Protein AF-A0A9P6YHD8-F1 (afdb_monomer_lite)

Structure (mmCIF, N/CA/C/O backbone):
data_AF-A0A9P6YHD8-F1
#
_entry.id   AF-A0A9P6YHD8-F1
#
loop_
_atom_site.group_PDB
_atom_site.id
_atom_site.type_symbol
_atom_site.label_atom_id
_atom_site.label_alt_id
_atom_site.label_comp_id
_atom_site.label_asym_id
_atom_site.label_entity_id
_atom_site.label_seq_id
_atom_site.pdbx_PDB_ins_code
_atom_site.Cartn_x
_atom_site.Cartn_y
_atom_site.Cartn_z
_atom_site.occupancy
_atom_site.B_iso_or_equiv
_atom_site.auth_seq_id
_atom_site.auth_comp_id
_atom_site.auth_asym_id
_atom_site.auth_atom_id
_atom_site.pdbx_PDB_model_num
ATOM 1 N N . MET A 1 1 ? 5.674 -2.404 -20.983 1.00 48.41 1 MET A N 1
ATOM 2 C CA . MET A 1 1 ? 5.981 -3.749 -20.441 1.00 48.41 1 MET A CA 1
ATOM 3 C C . MET A 1 1 ? 7.221 -3.586 -19.595 1.00 48.41 1 MET A C 1
ATOM 5 O O . MET A 1 1 ? 8.262 -3.262 -20.150 1.00 48.41 1 MET A O 1
ATOM 9 N N . ILE A 1 2 ? 7.084 -3.720 -18.281 1.00 58.09 2 ILE A N 1
ATOM 10 C CA . ILE A 1 2 ? 8.194 -3.594 -17.335 1.00 58.09 2 ILE A CA 1
ATOM 11 C C . ILE A 1 2 ? 8.678 -5.019 -17.054 1.00 58.09 2 ILE A C 1
ATOM 13 O O . ILE A 1 2 ? 7.881 -5.857 -16.638 1.00 58.09 2 ILE A O 1
ATOM 17 N N . LEU A 1 3 ? 9.941 -5.309 -17.369 1.00 69.00 3 LEU A N 1
ATOM 18 C CA . LEU A 1 3 ? 10.570 -6.614 -17.148 1.00 69.00 3 LEU A CA 1
ATOM 19 C C . LEU A 1 3 ? 11.547 -6.496 -15.978 1.00 69.00 3 LEU A C 1
ATOM 21 O O . LEU A 1 3 ? 12.410 -5.618 -15.997 1.00 69.00 3 LEU A O 1
ATOM 25 N N . ASP A 1 4 ? 11.444 -7.390 -14.996 1.00 74.50 4 ASP A N 1
ATOM 26 C CA . ASP A 1 4 ? 12.464 -7.516 -13.953 1.00 74.50 4 ASP A CA 1
ATOM 27 C C . ASP A 1 4 ? 13.643 -8.325 -14.501 1.00 74.50 4 ASP A C 1
ATOM 29 O O . ASP A 1 4 ? 13.661 -9.549 -14.439 1.00 74.50 4 ASP A O 1
ATOM 33 N N . LEU A 1 5 ? 14.641 -7.651 -15.073 1.00 79.31 5 LEU A N 1
ATOM 34 C CA . LEU A 1 5 ? 15.787 -8.317 -15.706 1.00 79.31 5 LEU A CA 1
ATOM 35 C C . LEU A 1 5 ? 16.646 -9.150 -14.726 1.00 79.31 5 LEU A C 1
ATOM 37 O O . LEU A 1 5 ? 17.580 -9.825 -15.170 1.00 79.31 5 LEU A O 1
ATOM 41 N N . GLU A 1 6 ? 16.368 -9.111 -13.419 1.00 80.81 6 GLU A N 1
ATOM 42 C CA . GLU A 1 6 ? 16.970 -9.992 -12.410 1.00 80.81 6 GLU A CA 1
ATOM 43 C C . GLU A 1 6 ? 16.123 -11.247 -12.106 1.00 80.81 6 GLU A C 1
ATOM 45 O O . GLU A 1 6 ? 16.612 -12.167 -11.437 1.00 80.81 6 GLU A O 1
ATOM 50 N N . ASP A 1 7 ? 14.889 -11.340 -12.617 1.00 82.50 7 ASP A N 1
ATOM 51 C CA . ASP A 1 7 ? 14.037 -12.519 -12.462 1.00 82.50 7 ASP A CA 1
ATOM 52 C C . ASP A 1 7 ? 14.613 -13.715 -13.237 1.00 82.50 7 ASP A C 1
ATOM 54 O O . ASP A 1 7 ? 14.624 -13.790 -14.470 1.00 82.50 7 ASP A O 1
ATOM 58 N N . LYS A 1 8 ? 15.072 -14.710 -12.478 1.00 85.56 8 LYS A N 1
ATOM 59 C CA . LYS A 1 8 ? 15.663 -15.942 -13.011 1.00 85.56 8 LYS A CA 1
ATOM 60 C C . LYS A 1 8 ? 14.644 -16.817 -13.735 1.00 85.56 8 LYS A C 1
ATOM 62 O O . LYS A 1 8 ? 15.052 -17.650 -14.548 1.00 85.56 8 LYS A O 1
ATOM 67 N N . ASN A 1 9 ? 13.349 -16.638 -13.473 1.00 85.94 9 ASN A N 1
ATOM 68 C CA . ASN A 1 9 ? 12.293 -17.417 -14.114 1.00 85.94 9 ASN A CA 1
ATOM 69 C C . ASN A 1 9 ? 12.266 -17.183 -15.626 1.00 85.94 9 ASN A C 1
ATOM 71 O O . ASN A 1 9 ? 11.972 -18.103 -16.379 1.00 85.94 9 ASN A O 1
ATOM 75 N N . TYR A 1 10 ? 12.660 -15.997 -16.098 1.00 85.44 10 TYR A N 1
ATOM 76 C CA . TYR A 1 10 ? 12.732 -15.702 -17.529 1.00 85.44 10 TYR A CA 1
ATOM 77 C C . TYR A 1 10 ? 13.680 -16.622 -18.302 1.00 85.44 10 TYR A C 1
ATOM 79 O O . TYR A 1 10 ? 13.393 -16.979 -19.446 1.00 85.44 10 TYR A O 1
ATOM 87 N N . LEU A 1 11 ? 14.787 -17.023 -17.673 1.00 85.56 11 LEU A N 1
ATOM 88 C CA . LEU A 1 11 ? 15.738 -17.975 -18.245 1.00 85.56 11 LEU A CA 1
ATOM 89 C C . LEU A 1 11 ? 15.273 -19.419 -18.038 1.00 85.56 11 LEU A C 1
ATOM 91 O O . LEU A 1 11 ? 15.390 -20.233 -18.950 1.00 85.56 11 LEU A O 1
ATOM 95 N N . GLN A 1 12 ? 14.728 -19.732 -16.858 1.00 88.75 12 GLN A N 1
ATOM 96 C CA . GLN A 1 12 ? 14.267 -21.085 -16.518 1.00 88.75 12 GLN A CA 1
ATOM 97 C C . GLN A 1 12 ? 13.094 -21.542 -17.393 1.00 88.75 12 GLN A C 1
ATOM 99 O O . GLN A 1 12 ? 13.075 -22.684 -17.843 1.00 88.75 12 GLN A O 1
ATOM 104 N N . GLU A 1 13 ? 12.163 -20.636 -17.681 1.00 89.06 13 GLU A N 1
ATOM 105 C CA . GLU A 1 13 ? 10.988 -20.881 -18.524 1.00 89.06 13 GLU A CA 1
ATOM 106 C C . GLU A 1 13 ? 11.282 -20.663 -20.022 1.00 89.06 13 GLU A C 1
ATOM 108 O O . GLU A 1 13 ? 10.390 -20.779 -20.861 1.00 89.06 13 GLU A O 1
ATOM 113 N N . GLY A 1 14 ? 12.528 -20.326 -20.385 1.00 85.81 14 GLY A N 1
ATOM 114 C CA . GLY A 1 14 ? 12.943 -20.114 -21.776 1.00 85.81 14 GLY A CA 1
ATOM 115 C C . GLY A 1 14 ? 12.266 -18.923 -22.465 1.00 85.81 14 GLY A C 1
ATOM 116 O O . GLY A 1 14 ? 12.193 -18.887 -23.693 1.00 85.81 14 GLY A O 1
ATOM 117 N N . VAL A 1 15 ? 11.765 -17.956 -21.691 1.00 86.62 15 VAL A N 1
ATOM 118 C CA . VAL A 1 15 ? 11.084 -16.751 -22.197 1.00 86.62 15 VAL A CA 1
ATOM 119 C C . VAL A 1 15 ? 12.078 -15.846 -22.930 1.00 86.62 15 VAL A C 1
ATOM 121 O O . VAL A 1 15 ? 11.752 -15.279 -23.973 1.00 86.62 15 VAL A O 1
ATOM 124 N N . PHE A 1 16 ? 13.306 -15.747 -22.414 1.00 87.06 16 PHE A N 1
ATOM 125 C CA . PHE A 1 16 ? 14.402 -14.997 -23.026 1.00 87.06 16 PHE A CA 1
ATOM 126 C C . PHE A 1 16 ? 15.701 -15.812 -23.028 1.00 87.06 16 PHE A C 1
ATOM 128 O O . PHE A 1 16 ? 15.911 -16.684 -22.189 1.00 87.06 16 PHE A O 1
ATOM 135 N N . ALA A 1 17 ? 16.598 -15.499 -23.966 1.00 89.12 17 ALA A N 1
ATOM 136 C CA . ALA A 1 17 ? 17.970 -15.997 -23.948 1.00 89.12 17 ALA A CA 1
ATOM 137 C C . ALA A 1 17 ? 18.846 -15.126 -23.032 1.00 89.12 17 ALA A C 1
ATOM 139 O O . ALA A 1 17 ? 18.651 -13.912 -22.972 1.00 89.12 17 ALA A O 1
ATOM 140 N N . GLU A 1 18 ? 19.854 -15.724 -22.395 1.00 88.88 18 GLU A N 1
ATOM 141 C CA . GLU A 1 18 ? 20.787 -15.036 -21.484 1.00 88.88 18 GLU A CA 1
ATOM 142 C C . GLU A 1 18 ? 21.435 -13.805 -22.130 1.00 88.88 18 GLU A C 1
ATOM 144 O O . GLU A 1 18 ? 21.311 -12.698 -21.611 1.00 88.88 18 GLU A O 1
ATOM 149 N N . ALA A 1 19 ? 21.982 -13.963 -23.338 1.00 89.19 19 ALA A N 1
ATOM 150 C CA . ALA A 1 19 ? 22.555 -12.857 -24.106 1.00 89.19 19 ALA A CA 1
ATOM 151 C C . ALA A 1 19 ? 21.539 -11.738 -24.422 1.00 89.19 19 ALA A C 1
ATOM 153 O O . ALA A 1 19 ? 21.911 -10.574 -24.551 1.00 89.19 19 ALA A O 1
ATOM 154 N N . GLY A 1 20 ? 20.250 -12.076 -24.546 1.00 85.94 20 GLY A N 1
ATOM 155 C CA . GLY A 1 20 ? 19.184 -11.097 -24.755 1.00 85.94 20 GLY A CA 1
ATOM 156 C C . GLY A 1 20 ? 18.905 -10.269 -23.502 1.00 85.94 20 GLY A C 1
ATOM 157 O O . GLY A 1 20 ? 18.740 -9.057 -23.602 1.00 85.94 20 GLY A O 1
ATOM 158 N N . ILE A 1 21 ? 18.908 -10.901 -22.323 1.00 85.19 21 ILE A N 1
ATOM 159 C CA . ILE A 1 21 ? 18.772 -10.198 -21.039 1.00 85.19 21 ILE A CA 1
ATOM 160 C C . ILE A 1 21 ? 19.986 -9.290 -20.800 1.00 85.19 21 ILE A C 1
ATOM 162 O O . ILE A 1 21 ? 19.814 -8.138 -20.401 1.00 85.19 21 ILE A O 1
ATOM 166 N N . GLU A 1 22 ? 21.203 -9.764 -21.083 1.00 86.31 22 GLU A N 1
ATOM 167 C CA . GLU A 1 22 ? 22.422 -8.954 -20.945 1.00 86.31 22 GLU A CA 1
ATOM 168 C C . GLU A 1 22 ? 22.404 -7.710 -21.844 1.00 86.31 22 GLU A C 1
ATOM 170 O O . GLU A 1 22 ? 22.669 -6.604 -21.368 1.00 86.31 22 GLU A O 1
ATOM 175 N N . ASP A 1 23 ? 22.023 -7.854 -23.117 1.00 87.25 23 ASP A N 1
ATOM 176 C CA . ASP A 1 23 ? 21.892 -6.722 -24.045 1.00 87.25 23 ASP A CA 1
ATOM 177 C C . ASP A 1 23 ? 20.858 -5.691 -23.550 1.00 87.25 23 ASP A C 1
ATOM 179 O O . ASP A 1 23 ? 21.098 -4.482 -23.619 1.00 87.25 23 ASP A O 1
ATOM 183 N N . MET A 1 24 ? 19.738 -6.147 -22.975 1.00 83.94 24 MET A N 1
ATOM 184 C CA . MET A 1 24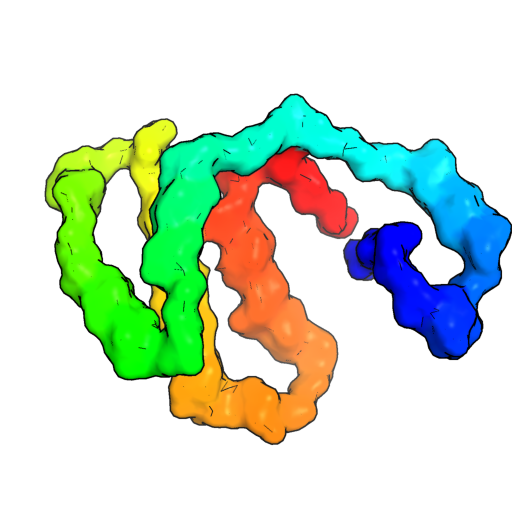 ? 18.719 -5.264 -22.392 1.00 83.94 24 MET A CA 1
ATOM 185 C C . MET A 1 24 ? 19.232 -4.504 -21.162 1.00 83.94 24 MET A C 1
ATOM 187 O O . MET A 1 24 ? 18.974 -3.303 -21.055 1.00 83.94 24 MET A O 1
ATOM 191 N N . LYS A 1 2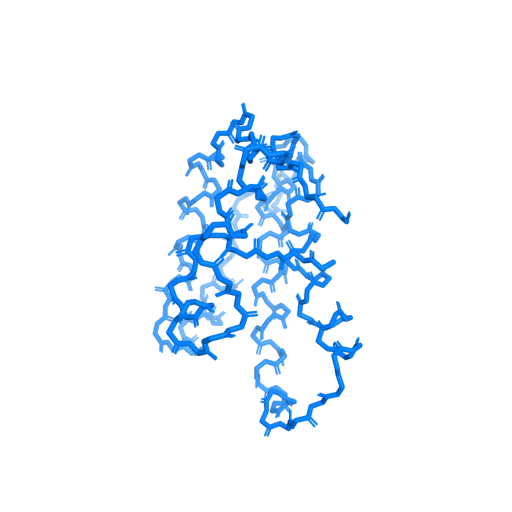5 ? 19.988 -5.164 -20.271 1.00 81.00 25 LYS A N 1
ATOM 192 C CA . LYS A 1 25 ? 20.597 -4.524 -19.088 1.00 81.00 25 LYS A CA 1
ATOM 193 C C . LYS A 1 25 ? 21.586 -3.426 -19.481 1.00 81.00 25 LYS A C 1
ATOM 195 O O . LYS A 1 25 ? 21.624 -2.376 -18.843 1.00 81.00 25 LYS A O 1
ATOM 200 N N . VAL A 1 26 ? 22.369 -3.654 -20.537 1.00 82.81 26 VAL A N 1
ATOM 201 C CA . VAL A 1 26 ? 23.352 -2.680 -21.038 1.00 82.81 26 VAL A CA 1
ATOM 202 C C . VAL A 1 26 ? 22.671 -1.497 -21.728 1.00 82.81 26 VAL A C 1
ATOM 204 O O . VAL A 1 26 ? 23.099 -0.357 -21.550 1.00 82.81 26 VAL A O 1
ATOM 207 N N . LYS A 1 27 ? 21.612 -1.745 -22.509 1.00 80.56 27 LYS A N 1
ATOM 208 C CA . LYS A 1 27 ? 20.899 -0.692 -23.253 1.00 80.56 27 LYS A CA 1
ATOM 209 C C . LYS A 1 27 ? 20.002 0.177 -22.375 1.00 80.56 27 LYS A C 1
ATOM 211 O O . LYS A 1 27 ? 19.863 1.359 -22.670 1.00 80.56 27 LYS A O 1
ATOM 216 N N . ASN A 1 28 ? 19.418 -0.391 -21.321 1.00 69.12 28 ASN A N 1
ATOM 217 C CA . ASN A 1 28 ? 18.527 0.309 -20.396 1.00 69.12 28 ASN A CA 1
ATOM 218 C C . ASN A 1 28 ? 19.017 0.125 -18.951 1.00 69.12 28 ASN A C 1
ATOM 220 O O . ASN A 1 28 ? 18.403 -0.625 -18.187 1.00 69.12 28 ASN A O 1
ATOM 224 N N . PRO A 1 29 ? 20.129 0.771 -18.560 1.00 64.25 29 PRO A N 1
ATOM 225 C CA . PRO A 1 29 ? 20.622 0.664 -17.197 1.00 64.25 29 PRO A CA 1
ATOM 226 C C . PRO A 1 29 ? 19.578 1.229 -16.228 1.00 64.25 29 PRO A C 1
ATOM 228 O O . PRO A 1 29 ? 19.200 2.398 -16.322 1.00 64.25 29 PRO A O 1
ATOM 231 N N . ILE A 1 30 ? 19.125 0.401 -15.283 1.00 62.72 30 ILE A N 1
ATOM 232 C CA . ILE A 1 30 ? 18.247 0.839 -14.196 1.00 62.72 30 ILE A CA 1
ATOM 233 C C . ILE A 1 30 ? 19.063 1.785 -13.310 1.00 62.72 30 ILE A C 1
ATOM 235 O O . ILE A 1 30 ? 19.952 1.355 -12.573 1.00 62.72 30 ILE A O 1
ATOM 239 N N . GLN A 1 31 ? 18.792 3.085 -13.400 1.00 57.06 31 GLN A N 1
ATOM 240 C CA . GLN A 1 31 ? 19.386 4.078 -12.512 1.00 57.06 31 GLN A CA 1
ATOM 241 C C . GLN A 1 31 ? 18.463 4.300 -11.317 1.00 57.06 31 GLN A C 1
ATOM 243 O O . GLN A 1 31 ? 17.439 4.967 -11.424 1.00 57.06 31 GLN A O 1
ATOM 248 N N . PHE A 1 32 ? 18.841 3.765 -10.156 1.00 55.56 32 PHE A N 1
ATOM 249 C CA . PHE A 1 32 ? 18.238 4.182 -8.893 1.00 55.56 32 PHE A CA 1
ATOM 250 C C . PHE A 1 32 ? 18.834 5.536 -8.506 1.00 55.56 32 PHE A C 1
ATOM 252 O O . PHE A 1 32 ? 19.989 5.615 -8.091 1.00 55.56 32 PHE A O 1
ATOM 259 N N . ILE A 1 33 ? 18.062 6.608 -8.684 1.00 56.81 33 ILE A N 1
ATOM 260 C CA . ILE A 1 33 ? 18.550 7.982 -8.494 1.00 56.81 33 ILE A CA 1
ATOM 261 C C . ILE A 1 33 ? 18.686 8.317 -6.993 1.00 56.81 33 ILE A C 1
ATOM 263 O O . ILE A 1 33 ? 19.549 9.099 -6.605 1.00 56.81 33 ILE A O 1
ATOM 267 N N . SER A 1 34 ? 17.880 7.691 -6.127 1.00 61.25 34 SER A N 1
ATOM 268 C CA . SER A 1 34 ? 17.941 7.837 -4.664 1.00 61.25 34 SER A CA 1
ATOM 269 C C . SER A 1 34 ? 17.168 6.704 -3.972 1.00 61.25 34 SER A C 1
ATOM 271 O O . SER A 1 34 ? 16.110 6.305 -4.473 1.00 61.25 34 SER A O 1
ATOM 273 N N . PRO A 1 35 ? 17.649 6.181 -2.830 1.00 69.06 35 PRO A N 1
ATOM 274 C CA . PRO A 1 35 ? 16.924 5.182 -2.051 1.00 69.06 35 PRO A CA 1
ATOM 275 C C . PRO A 1 35 ? 15.603 5.731 -1.494 1.00 69.06 35 PRO A C 1
ATOM 277 O O . PRO A 1 35 ? 15.480 6.918 -1.194 1.00 69.06 35 PRO A O 1
ATOM 280 N N . ILE A 1 36 ? 14.631 4.836 -1.291 1.00 78.00 36 ILE A N 1
ATOM 281 C CA . ILE A 1 36 ? 13.361 5.159 -0.627 1.00 78.00 36 ILE A CA 1
ATOM 282 C C . ILE A 1 36 ? 13.656 5.750 0.767 1.00 78.00 36 ILE A C 1
ATOM 284 O O . ILE A 1 36 ? 14.465 5.177 1.508 1.00 78.00 36 ILE A O 1
ATOM 288 N N . PRO A 1 37 ? 12.998 6.856 1.173 1.00 84.31 37 PRO A N 1
ATOM 289 C CA . PRO A 1 37 ? 13.211 7.452 2.487 1.00 84.31 37 PRO A CA 1
ATOM 290 C C . PRO A 1 37 ? 13.007 6.442 3.626 1.00 84.31 37 PRO A C 1
ATOM 292 O O . PRO A 1 37 ? 11.965 5.795 3.727 1.00 84.31 37 PRO A O 1
ATOM 295 N N . GLY A 1 38 ? 13.968 6.340 4.552 1.00 86.69 38 GLY A N 1
ATOM 296 C CA . GLY A 1 38 ? 13.925 5.344 5.635 1.00 86.69 38 GLY A CA 1
ATOM 297 C C . GLY A 1 38 ? 12.686 5.442 6.538 1.00 86.69 38 GLY A C 1
ATOM 298 O O . GLY A 1 38 ? 12.196 4.428 7.037 1.00 86.69 38 GLY A O 1
ATOM 299 N N . LYS A 1 39 ? 12.124 6.649 6.698 1.00 88.81 39 LYS A N 1
ATOM 300 C CA . LYS A 1 39 ? 10.844 6.865 7.391 1.00 88.81 39 LYS A CA 1
ATOM 301 C C . LYS A 1 39 ? 9.691 6.147 6.682 1.00 88.81 39 LYS A C 1
ATOM 303 O O . LYS A 1 39 ? 8.902 5.486 7.350 1.00 88.81 39 LYS A O 1
ATOM 308 N N . LEU A 1 40 ? 9.618 6.255 5.355 1.00 89.00 40 LEU A N 1
ATOM 309 C CA . LEU A 1 40 ? 8.596 5.597 4.544 1.00 89.00 40 LEU A CA 1
ATOM 310 C C . LEU A 1 40 ? 8.765 4.076 4.586 1.00 89.00 40 LEU A C 1
ATOM 312 O O . LEU A 1 40 ? 7.793 3.373 4.828 1.00 89.00 40 LEU A O 1
ATOM 316 N N . VAL A 1 41 ? 9.999 3.570 4.472 1.00 89.56 41 VAL A N 1
ATOM 317 C CA . VAL A 1 41 ? 10.299 2.130 4.622 1.00 89.56 41 VAL A CA 1
ATOM 318 C C . VAL A 1 41 ? 9.833 1.606 5.980 1.00 89.56 41 VAL A C 1
ATOM 320 O O . VAL A 1 41 ? 9.150 0.588 6.062 1.00 89.56 41 VAL A O 1
ATOM 323 N N . THR A 1 42 ? 10.178 2.314 7.057 1.00 93.44 42 THR A N 1
ATOM 324 C CA . THR A 1 42 ? 9.782 1.935 8.422 1.00 93.44 42 THR A CA 1
ATOM 325 C C . THR A 1 42 ? 8.265 1.921 8.569 1.00 93.44 42 THR A C 1
ATOM 327 O O . THR A 1 42 ? 7.723 1.005 9.181 1.00 93.44 42 THR A O 1
ATOM 330 N N . TYR A 1 43 ? 7.585 2.905 7.978 1.00 93.88 43 TYR A N 1
ATOM 331 C CA . TYR A 1 43 ? 6.132 3.001 8.001 1.00 93.88 43 TYR A CA 1
ATOM 332 C C . TYR A 1 43 ? 5.456 1.885 7.198 1.00 93.88 43 TYR A C 1
ATOM 334 O O . TYR A 1 43 ? 4.582 1.214 7.725 1.00 93.88 43 TYR A O 1
ATOM 342 N N . ILE A 1 44 ? 5.889 1.616 5.964 1.00 92.50 44 ILE A N 1
ATOM 343 C CA . ILE A 1 44 ? 5.350 0.513 5.151 1.00 92.50 44 ILE A CA 1
ATOM 344 C C . ILE A 1 44 ? 5.541 -0.831 5.871 1.00 92.50 44 ILE A C 1
ATOM 346 O O . ILE A 1 44 ? 4.640 -1.668 5.881 1.00 92.50 44 ILE A O 1
ATOM 350 N N . ASN A 1 45 ? 6.682 -1.022 6.537 1.00 94.38 45 ASN A N 1
ATOM 351 C CA . ASN A 1 45 ? 6.974 -2.251 7.273 1.00 94.38 45 ASN A CA 1
ATOM 352 C C . ASN A 1 45 ? 6.057 -2.499 8.480 1.00 94.38 45 ASN A C 1
ATOM 354 O O . ASN A 1 45 ? 5.960 -3.650 8.907 1.00 94.38 45 ASN A O 1
ATOM 358 N N . THR A 1 46 ? 5.349 -1.496 9.019 1.00 95.75 46 THR A N 1
ATOM 359 C CA . THR A 1 46 ? 4.360 -1.745 10.090 1.00 95.75 46 THR A CA 1
ATOM 360 C C . THR A 1 46 ? 3.192 -2.601 9.600 1.00 95.75 46 THR A C 1
ATOM 362 O O . THR A 1 46 ? 2.565 -3.305 10.388 1.00 95.75 46 THR A O 1
ATOM 365 N N . PHE A 1 47 ? 2.940 -2.597 8.290 1.00 94.88 47 PHE A N 1
ATOM 366 C CA . PHE A 1 47 ? 1.894 -3.372 7.638 1.00 94.88 47 PHE A CA 1
ATOM 367 C C . PHE A 1 47 ? 2.358 -4.764 7.183 1.00 94.88 47 PHE A C 1
ATOM 369 O O . PHE A 1 47 ? 1.564 -5.509 6.607 1.00 94.88 47 PHE A O 1
ATOM 376 N N . ASN A 1 48 ? 3.614 -5.150 7.445 1.00 93.81 48 ASN A N 1
ATOM 377 C CA . ASN A 1 48 ? 4.135 -6.485 7.139 1.00 93.81 48 ASN A CA 1
ATOM 378 C C . ASN A 1 48 ? 3.621 -7.526 8.152 1.00 93.81 48 ASN A C 1
ATOM 380 O O . ASN A 1 48 ? 4.353 -8.040 8.999 1.00 93.81 48 ASN A O 1
ATOM 384 N N . LEU A 1 49 ? 2.317 -7.782 8.091 1.00 94.19 49 LEU A N 1
ATOM 385 C CA . LEU A 1 49 ? 1.566 -8.616 9.021 1.00 94.19 49 LEU A CA 1
ATOM 386 C C . LEU A 1 49 ? 1.060 -9.875 8.312 1.00 94.19 49 LEU A C 1
ATOM 388 O O . LEU A 1 49 ? 0.762 -9.874 7.120 1.00 94.19 49 LEU A O 1
ATOM 392 N N . THR A 1 50 ? 0.934 -10.971 9.059 1.00 91.88 50 THR A N 1
ATOM 393 C CA . THR A 1 50 ? 0.634 -12.300 8.495 1.00 91.88 50 THR A CA 1
ATOM 394 C C . THR A 1 50 ? -0.854 -12.568 8.281 1.00 91.88 50 THR A C 1
ATOM 396 O O . THR A 1 50 ? -1.217 -13.595 7.707 1.00 91.88 50 THR A O 1
ATOM 399 N N . ASN A 1 51 ? -1.738 -11.684 8.748 1.00 93.44 51 ASN A N 1
ATOM 400 C CA . ASN A 1 51 ? -3.177 -11.850 8.593 1.00 93.44 51 ASN A CA 1
ATOM 401 C C . ASN A 1 51 ? -3.912 -10.511 8.441 1.00 93.44 51 ASN A C 1
ATOM 403 O O . ASN A 1 51 ? -3.474 -9.462 8.912 1.00 93.44 51 ASN A O 1
ATOM 407 N N . VAL A 1 52 ? -5.080 -10.580 7.800 1.00 93.75 52 VAL A N 1
ATOM 408 C CA . VAL A 1 52 ? -5.879 -9.402 7.435 1.00 93.75 52 VAL A CA 1
ATOM 409 C C . VAL A 1 52 ? -6.473 -8.691 8.650 1.00 93.75 52 VAL A C 1
ATOM 411 O O . VAL A 1 52 ? -6.633 -7.474 8.623 1.00 93.75 52 VAL A O 1
ATOM 414 N N . LYS A 1 53 ? -6.790 -9.418 9.727 1.00 94.75 53 LYS A N 1
ATOM 415 C CA . LYS A 1 53 ? -7.372 -8.823 10.937 1.00 94.75 53 LYS A CA 1
ATOM 416 C C . LYS A 1 53 ? -6.385 -7.862 11.598 1.00 94.75 53 LYS A C 1
ATOM 418 O O . LYS A 1 53 ? -6.765 -6.740 11.928 1.00 94.75 53 LYS A O 1
ATOM 423 N N . ASP A 1 54 ? -5.138 -8.285 11.755 1.00 96.38 54 ASP A N 1
ATOM 424 C CA . ASP A 1 54 ? -4.097 -7.448 12.348 1.00 96.38 54 ASP A CA 1
ATOM 425 C C . ASP A 1 54 ? -3.751 -6.283 11.418 1.00 96.38 54 ASP A C 1
ATOM 427 O O . ASP A 1 54 ? -3.625 -5.150 11.873 1.00 96.38 54 ASP A O 1
ATOM 431 N N . LEU A 1 55 ? -3.725 -6.522 10.103 1.00 95.69 55 LEU A N 1
ATOM 432 C CA . LEU A 1 55 ? -3.536 -5.470 9.104 1.00 95.69 55 LEU A CA 1
ATOM 433 C C . LEU A 1 55 ? -4.641 -4.401 9.156 1.00 95.69 55 LEU A C 1
ATOM 435 O O . LEU A 1 55 ? -4.360 -3.204 9.114 1.00 95.69 55 LEU A O 1
ATOM 439 N N . ARG A 1 56 ? -5.903 -4.818 9.318 1.00 95.69 56 ARG A N 1
ATOM 440 C CA . ARG A 1 56 ? -7.046 -3.923 9.555 1.00 95.69 56 ARG A CA 1
ATOM 441 C C . ARG A 1 56 ? -6.877 -3.127 10.849 1.00 95.69 56 ARG A C 1
ATOM 443 O O . ARG A 1 56 ? -7.156 -1.932 10.849 1.00 95.69 56 ARG A O 1
ATOM 450 N N . ALA A 1 57 ? -6.426 -3.764 11.928 1.00 96.38 57 ALA A N 1
ATOM 451 C CA . ALA A 1 57 ? -6.184 -3.085 13.198 1.00 96.38 57 ALA A CA 1
ATOM 452 C C . ALA A 1 57 ? -5.062 -2.039 13.085 1.00 96.38 57 ALA A C 1
ATOM 454 O O . ALA A 1 57 ? -5.215 -0.938 13.611 1.00 96.38 57 ALA A O 1
ATOM 455 N N . GLU A 1 58 ? -3.983 -2.344 12.360 1.00 96.75 58 GLU A N 1
ATOM 456 C CA . GLU A 1 58 ? -2.888 -1.402 12.105 1.00 96.75 58 GLU A CA 1
ATOM 457 C C . GLU A 1 58 ? -3.361 -0.190 11.292 1.00 96.75 58 GLU A C 1
ATOM 459 O O . GLU A 1 58 ? -3.085 0.949 11.660 1.00 96.75 58 GLU A O 1
ATOM 464 N N . LEU A 1 59 ? -4.158 -0.414 10.240 1.00 95.69 59 LEU A N 1
ATOM 465 C CA . LEU A 1 59 ? -4.742 0.655 9.419 1.00 95.69 59 LEU A CA 1
ATOM 466 C C . LEU A 1 59 ? -5.664 1.596 10.211 1.00 95.69 59 LEU A C 1
ATOM 468 O O . LEU A 1 59 ? -5.765 2.777 9.878 1.00 95.69 59 LEU A O 1
ATOM 472 N N . LEU A 1 60 ? -6.334 1.095 11.253 1.00 95.00 60 LEU A N 1
ATOM 473 C CA . LEU A 1 60 ? -7.224 1.888 12.108 1.00 95.00 60 LEU A CA 1
ATOM 474 C C . LEU A 1 60 ? -6.476 2.761 13.122 1.00 95.00 60 LEU A C 1
ATOM 476 O O . LEU A 1 60 ? -7.092 3.643 13.724 1.00 95.00 60 LEU A O 1
ATOM 480 N N . LYS A 1 61 ? -5.172 2.544 13.328 1.00 95.12 61 LYS A N 1
ATOM 481 C CA . LYS A 1 61 ? -4.384 3.397 14.217 1.00 95.12 61 LYS A CA 1
ATOM 482 C C . LYS A 1 61 ? -4.263 4.790 13.611 1.00 95.12 61 LYS A C 1
ATOM 484 O O . LYS A 1 61 ? -3.669 4.967 12.540 1.00 95.12 61 LYS A O 1
ATOM 489 N N . ALA A 1 62 ? -4.814 5.763 14.329 1.00 92.25 62 ALA A N 1
ATOM 490 C CA . ALA A 1 62 ? -4.611 7.169 14.034 1.00 92.25 62 ALA A CA 1
ATOM 491 C C . ALA A 1 62 ? -3.118 7.500 14.130 1.00 92.25 62 ALA A C 1
ATOM 493 O O . ALA A 1 62 ? -2.425 7.034 15.038 1.00 92.25 62 ALA A O 1
ATOM 494 N N . GLN A 1 63 ? -2.636 8.283 13.179 1.00 92.88 63 GLN A N 1
ATOM 495 C CA . GLN A 1 63 ? -1.272 8.777 13.141 1.00 92.88 63 GLN A CA 1
ATOM 496 C C . GLN A 1 63 ? -1.281 10.272 13.444 1.00 92.88 63 GLN A C 1
ATOM 498 O O . GLN A 1 63 ? -2.127 11.007 12.941 1.00 92.88 63 GLN A O 1
ATOM 503 N N . ASP A 1 64 ? -0.303 10.756 14.205 1.00 92.50 64 ASP A N 1
ATOM 504 C CA . ASP A 1 64 ? -0.234 12.181 14.568 1.00 92.50 64 ASP A CA 1
ATOM 505 C C . ASP A 1 64 ? -0.155 13.104 13.340 1.00 92.50 64 ASP A C 1
ATOM 507 O O . ASP A 1 64 ? -0.648 14.236 13.357 1.00 92.50 64 ASP A O 1
ATOM 511 N N . TRP A 1 65 ? 0.444 12.608 12.251 1.00 93.06 65 TRP A N 1
ATOM 512 C CA . TRP A 1 65 ? 0.537 13.329 10.985 1.00 93.06 65 TRP A CA 1
ATOM 513 C C . TRP A 1 65 ? -0.813 13.468 10.270 1.00 93.06 65 TRP A C 1
ATOM 515 O O . TRP A 1 65 ? -0.953 14.372 9.460 1.00 93.06 65 TRP A O 1
ATOM 525 N N . GLU A 1 66 ? -1.821 12.645 10.580 1.00 92.81 66 GLU A N 1
ATOM 526 C CA . GLU A 1 66 ? -3.169 12.782 9.999 1.00 92.81 66 GLU A CA 1
ATOM 527 C C . GLU A 1 66 ? -3.896 14.012 10.554 1.00 92.81 66 GLU A C 1
ATOM 529 O O . GLU A 1 66 ? -4.725 14.610 9.873 1.00 92.81 66 GLU A O 1
ATOM 534 N N . ILE A 1 67 ? -3.568 14.419 11.785 1.00 91.62 67 ILE A N 1
ATOM 535 C CA . ILE A 1 67 ? -4.150 15.604 12.428 1.00 91.62 67 ILE A CA 1
ATOM 536 C C . ILE A 1 67 ? -3.422 16.871 11.967 1.00 91.62 67 ILE A C 1
ATOM 538 O O . ILE A 1 67 ? -4.052 17.887 11.687 1.00 91.62 67 ILE A O 1
ATOM 542 N N . ASN A 1 68 ? -2.091 16.809 11.874 1.00 91.81 68 ASN A N 1
ATOM 543 C CA . ASN A 1 68 ? -1.235 17.934 11.485 1.00 91.81 68 ASN A CA 1
ATOM 544 C C . ASN A 1 68 ? -0.640 17.721 10.087 1.00 91.81 68 ASN A C 1
ATOM 546 O O . ASN A 1 68 ? 0.577 17.823 9.903 1.00 91.81 68 ASN A O 1
ATOM 550 N N . TYR A 1 69 ? -1.501 17.381 9.126 1.00 92.88 69 TYR A N 1
ATOM 551 C CA . TYR A 1 69 ? -1.085 16.977 7.788 1.00 92.88 69 TYR A CA 1
ATOM 552 C C . TYR A 1 69 ? -0.321 18.084 7.057 1.00 92.88 69 TYR A C 1
ATOM 554 O O . TYR A 1 69 ? -0.750 19.237 6.983 1.00 92.88 69 TYR A O 1
ATOM 562 N N . SER A 1 70 ? 0.810 17.702 6.470 1.00 92.00 70 SER A N 1
ATOM 563 C CA . SER A 1 70 ? 1.620 18.533 5.587 1.00 92.00 70 SER A CA 1
ATOM 564 C C . SER A 1 70 ? 1.961 17.727 4.344 1.00 92.00 70 SER A C 1
ATOM 566 O O . SER A 1 70 ? 2.640 16.706 4.456 1.00 92.00 70 SER A O 1
ATOM 568 N N . THR A 1 71 ? 1.524 18.202 3.174 1.00 88.19 71 THR A N 1
ATOM 569 C CA . THR A 1 71 ? 1.785 17.551 1.880 1.00 88.19 71 THR A CA 1
ATOM 570 C C . THR A 1 71 ? 3.273 17.233 1.728 1.00 88.19 71 THR A C 1
ATOM 572 O O . THR A 1 71 ? 3.637 16.065 1.685 1.00 88.19 71 THR A O 1
ATOM 575 N N . ASP A 1 72 ? 4.147 18.230 1.862 1.00 86.31 72 ASP A N 1
ATOM 576 C CA . ASP A 1 72 ? 5.602 18.073 1.701 1.00 86.31 72 ASP A CA 1
ATOM 577 C C . ASP A 1 72 ? 6.253 17.011 2.614 1.00 86.31 72 ASP A C 1
ATOM 579 O O . ASP A 1 72 ? 7.366 16.560 2.357 1.00 86.31 72 ASP A O 1
ATOM 583 N N . LYS A 1 73 ? 5.615 16.641 3.733 1.00 86.56 73 LYS A N 1
ATOM 584 C CA . LYS A 1 73 ? 6.193 15.737 4.746 1.00 86.56 73 LYS A CA 1
ATOM 585 C C . LYS A 1 73 ? 5.477 14.401 4.872 1.00 86.56 73 LYS A C 1
ATOM 587 O O . LYS A 1 73 ? 6.010 13.485 5.515 1.00 86.56 73 LYS A O 1
ATOM 592 N N . ASN A 1 74 ? 4.212 14.341 4.476 1.00 90.00 74 ASN A N 1
ATOM 593 C CA . ASN A 1 74 ? 3.301 13.260 4.850 1.00 90.00 74 ASN A CA 1
ATOM 594 C C . ASN A 1 74 ? 2.612 12.630 3.650 1.00 90.00 74 ASN A C 1
ATOM 596 O O . ASN A 1 74 ? 2.013 11.576 3.831 1.00 90.00 74 ASN A O 1
ATOM 600 N N . HIS A 1 75 ? 2.730 13.223 2.462 1.00 88.81 75 HIS A N 1
ATOM 601 C CA . HIS A 1 75 ? 2.053 12.730 1.274 1.00 88.81 75 HIS A CA 1
ATOM 602 C C . HIS A 1 75 ? 2.363 11.259 0.980 1.00 88.81 75 HIS A C 1
ATOM 604 O O . HIS A 1 75 ? 1.438 10.459 0.891 1.00 88.81 75 HIS A O 1
ATOM 610 N N . ASP A 1 76 ? 3.640 10.864 0.984 1.00 87.75 76 ASP A N 1
ATOM 611 C CA . ASP A 1 76 ? 4.032 9.462 0.766 1.00 87.75 76 ASP A CA 1
ATOM 612 C C . ASP A 1 76 ? 3.462 8.501 1.824 1.00 87.75 76 ASP A C 1
ATOM 614 O O . ASP A 1 76 ? 3.139 7.349 1.538 1.00 87.75 76 ASP A O 1
ATOM 618 N N . LEU A 1 77 ? 3.346 8.957 3.078 1.00 91.62 77 LEU A N 1
ATOM 619 C CA . LEU A 1 77 ? 2.807 8.140 4.171 1.00 91.62 77 LEU A CA 1
ATOM 620 C C . LEU A 1 77 ? 1.299 7.948 4.006 1.00 91.62 77 LEU A C 1
ATOM 622 O O . LEU A 1 77 ? 0.792 6.845 4.215 1.00 91.62 77 LEU A O 1
ATOM 626 N N . ASP A 1 78 ? 0.600 9.011 3.615 1.00 91.88 78 ASP A N 1
ATOM 627 C CA . ASP A 1 78 ? -0.831 8.975 3.339 1.00 91.88 78 ASP A CA 1
ATOM 628 C C . ASP A 1 78 ? -1.137 8.064 2.150 1.00 91.88 78 ASP A C 1
ATOM 630 O O . ASP A 1 78 ? -1.944 7.136 2.264 1.00 91.88 78 ASP A O 1
ATOM 634 N N . TRP A 1 79 ? -0.395 8.218 1.054 1.00 91.00 79 TRP A N 1
ATOM 635 C CA . TRP A 1 79 ? -0.490 7.327 -0.098 1.00 91.00 79 TRP A CA 1
ATOM 636 C C . TRP A 1 79 ? -0.196 5.874 0.249 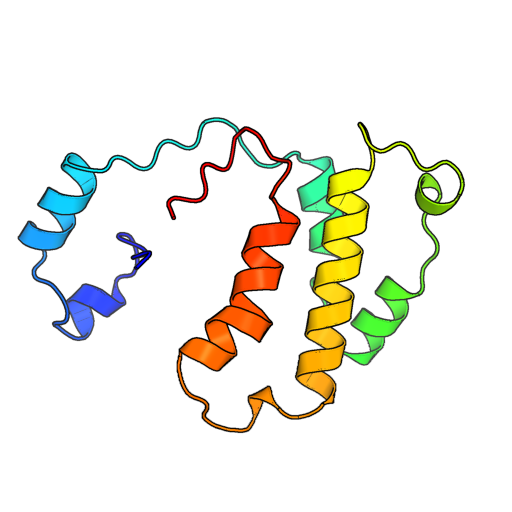1.00 91.00 79 TRP A C 1
ATOM 638 O O . TRP A 1 79 ? -0.924 4.981 -0.200 1.00 91.00 79 TRP A O 1
ATOM 648 N N . ALA A 1 80 ? 0.817 5.612 1.078 1.00 91.88 80 ALA A N 1
ATOM 649 C CA . ALA A 1 80 ? 1.111 4.260 1.533 1.00 91.88 80 ALA A CA 1
ATOM 650 C C . ALA A 1 80 ? -0.053 3.654 2.318 1.00 91.88 80 ALA A C 1
ATOM 652 O O . ALA A 1 80 ? -0.500 2.542 2.011 1.00 91.88 80 ALA A O 1
ATOM 653 N N . LYS A 1 81 ? -0.608 4.402 3.277 1.00 93.94 81 LYS A N 1
ATOM 654 C CA . LYS A 1 81 ? -1.770 3.962 4.057 1.00 93.94 81 LYS A CA 1
ATOM 655 C C . LYS A 1 81 ? -2.987 3.721 3.159 1.00 93.94 81 LYS A C 1
ATOM 657 O O . LYS A 1 81 ? -3.646 2.682 3.276 1.00 93.94 81 LYS A O 1
ATOM 662 N N . HIS A 1 82 ? -3.263 4.642 2.236 1.00 92.31 82 HIS A N 1
ATOM 663 C CA . HIS A 1 82 ? -4.367 4.548 1.283 1.00 92.31 82 HIS A CA 1
ATOM 664 C C . HIS A 1 82 ? -4.250 3.312 0.384 1.00 92.31 82 HIS A C 1
ATOM 666 O O . HIS A 1 82 ? -5.215 2.560 0.215 1.00 92.31 82 HIS A O 1
ATOM 672 N N . THR A 1 83 ? -3.060 3.075 -0.162 1.00 92.56 83 THR A N 1
ATOM 673 C CA . THR A 1 83 ? -2.772 1.961 -1.069 1.00 92.56 83 THR A CA 1
ATOM 674 C C . THR A 1 83 ? -2.952 0.618 -0.374 1.00 92.56 83 THR A C 1
ATOM 676 O O . THR A 1 83 ? -3.665 -0.254 -0.875 1.00 92.56 83 THR 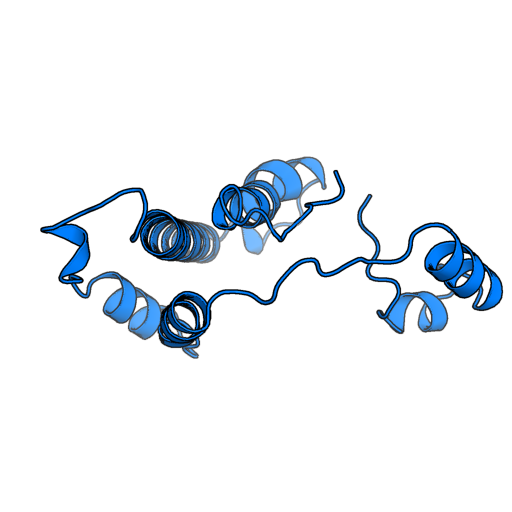A O 1
ATOM 679 N N . ILE A 1 84 ? -2.395 0.468 0.829 1.00 93.69 84 ILE A N 1
ATOM 680 C CA . ILE A 1 84 ? -2.529 -0.759 1.623 1.00 93.69 84 ILE A CA 1
ATOM 681 C C . ILE A 1 84 ? -3.995 -0.994 1.994 1.00 93.69 84 ILE A C 1
ATOM 683 O O . ILE A 1 84 ? -4.503 -2.105 1.832 1.00 93.69 84 ILE A O 1
ATOM 687 N N . HIS A 1 85 ? -4.723 0.049 2.403 1.00 94.25 85 HIS A N 1
ATOM 688 C CA . HIS A 1 85 ? -6.158 -0.061 2.661 1.00 94.25 85 HIS A CA 1
ATOM 689 C C . HIS A 1 85 ? -6.945 -0.519 1.419 1.00 94.25 85 HIS A C 1
ATOM 691 O O . HIS A 1 85 ? -7.824 -1.384 1.517 1.00 94.25 85 HIS A O 1
ATOM 697 N N . SER A 1 86 ? -6.617 0.016 0.243 1.00 92.62 86 SER A N 1
ATOM 698 C CA . SER A 1 86 ? -7.224 -0.380 -1.030 1.00 92.62 86 SER A CA 1
ATOM 699 C C . SER A 1 86 ? -6.918 -1.837 -1.391 1.00 92.62 86 SER A C 1
ATOM 701 O O . SER A 1 86 ? -7.837 -2.564 -1.784 1.00 92.62 86 SER A O 1
ATOM 703 N N . PHE A 1 87 ? -5.688 -2.310 -1.171 1.00 92.25 87 PHE A N 1
ATOM 704 C CA . PHE A 1 87 ? -5.330 -3.717 -1.373 1.00 92.25 87 PHE A CA 1
ATOM 705 C C . PHE A 1 87 ? -6.065 -4.663 -0.432 1.00 92.25 87 PHE A C 1
ATOM 707 O O . PHE A 1 87 ? -6.572 -5.691 -0.883 1.00 92.25 87 PHE A O 1
ATOM 714 N N . VAL A 1 88 ? -6.201 -4.303 0.845 1.00 94.00 88 VAL A N 1
ATOM 715 C CA . VAL A 1 88 ? -6.980 -5.097 1.804 1.00 94.00 88 VAL A CA 1
ATOM 716 C C . VAL A 1 88 ? -8.424 -5.243 1.332 1.00 94.00 88 VAL A C 1
ATOM 718 O O . VAL A 1 88 ? -8.951 -6.354 1.289 1.00 94.00 88 VAL A O 1
ATOM 721 N N . ARG A 1 89 ? -9.053 -4.146 0.891 1.00 93.50 89 ARG A N 1
ATOM 722 C CA . ARG A 1 89 ? -10.413 -4.194 0.331 1.00 93.50 89 ARG A CA 1
ATOM 723 C C . ARG A 1 89 ? -10.496 -5.055 -0.927 1.00 93.50 89 ARG A C 1
ATOM 725 O O . ARG A 1 89 ? -11.471 -5.787 -1.095 1.00 93.50 89 ARG A O 1
ATOM 732 N N . LEU A 1 90 ? -9.505 -4.964 -1.814 1.00 92.06 90 LEU A N 1
ATOM 733 C CA . LEU A 1 90 ? -9.457 -5.771 -3.031 1.00 92.06 90 LEU A CA 1
ATOM 734 C C . LEU A 1 90 ? -9.341 -7.264 -2.703 1.00 92.06 90 LEU A C 1
ATOM 736 O O . LEU A 1 90 ? -10.074 -8.072 -3.274 1.00 92.06 90 LEU A O 1
ATOM 740 N N . TYR A 1 91 ? -8.483 -7.622 -1.751 1.00 91.38 91 TYR A N 1
ATOM 741 C CA . TYR A 1 91 ? -8.328 -8.991 -1.274 1.00 91.38 91 TYR A CA 1
ATOM 742 C C . TYR A 1 91 ? -9.623 -9.530 -0.650 1.00 91.38 91 TYR A C 1
ATOM 744 O O . TYR A 1 91 ? -10.127 -10.576 -1.064 1.00 91.38 91 TYR A O 1
ATOM 752 N N . GLU A 1 92 ? -10.212 -8.788 0.290 1.00 93.56 92 GLU A N 1
ATOM 753 C CA . GLU A 1 92 ? -11.439 -9.185 0.992 1.00 93.56 92 GLU A CA 1
ATOM 754 C C . GLU A 1 92 ? -12.656 -9.278 0.066 1.00 93.56 92 GLU A C 1
ATOM 756 O O . GLU A 1 92 ? -13.541 -10.100 0.299 1.00 93.56 92 GLU A O 1
ATOM 761 N N . SER A 1 93 ? -12.693 -8.492 -1.017 1.00 92.56 93 SER A N 1
ATOM 762 C CA . SER A 1 93 ? -13.764 -8.582 -2.018 1.00 92.56 93 SER A CA 1
ATOM 763 C C . SER A 1 93 ? -13.819 -9.937 -2.732 1.00 92.56 93 SER A C 1
ATOM 765 O O . SER A 1 93 ? -14.805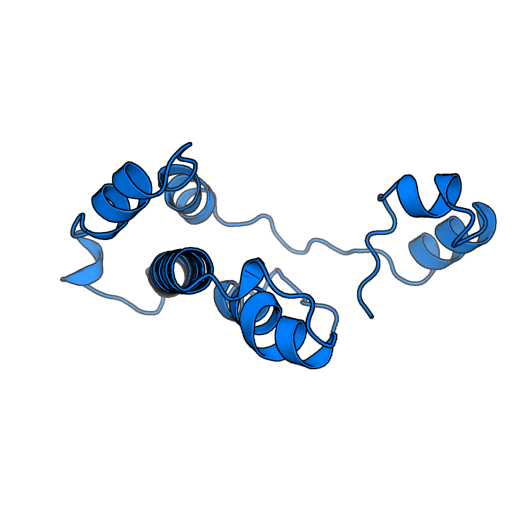 -10.244 -3.396 1.00 92.56 93 SER A O 1
ATOM 767 N N . GLY A 1 94 ? -12.756 -10.744 -2.635 1.00 90.19 94 GLY A N 1
ATOM 768 C CA . GLY A 1 94 ? -12.650 -12.024 -3.325 1.00 90.19 94 GLY A CA 1
ATOM 769 C C . GLY A 1 94 ? -12.370 -11.903 -4.823 1.00 90.19 94 GLY A C 1
ATOM 770 O O . GLY A 1 94 ? -12.180 -12.931 -5.469 1.00 90.19 94 GLY A O 1
ATOM 771 N N . ASN A 1 95 ? -12.273 -10.686 -5.371 1.00 87.38 95 ASN A N 1
ATOM 772 C CA . ASN A 1 95 ? -12.001 -10.468 -6.791 1.00 87.38 95 ASN A CA 1
ATOM 773 C C . ASN A 1 95 ? -10.695 -11.154 -7.224 1.00 87.38 95 ASN A C 1
ATOM 775 O O . ASN A 1 95 ? -10.666 -11.815 -8.253 1.00 87.38 95 ASN A O 1
ATOM 779 N N . LEU A 1 96 ? -9.648 -11.132 -6.391 1.00 86.06 96 LEU A N 1
ATOM 780 C CA . LEU A 1 96 ? -8.364 -11.783 -6.700 1.00 86.06 96 LEU A CA 1
ATOM 781 C C . LEU A 1 96 ? -8.437 -13.315 -6.862 1.00 86.06 96 LEU A C 1
ATOM 783 O O . LEU A 1 96 ? -7.473 -13.918 -7.320 1.00 86.06 96 LEU A O 1
ATOM 787 N N . LYS A 1 97 ? -9.557 -13.959 -6.506 1.00 86.94 97 LYS A N 1
ATOM 788 C CA . LYS A 1 97 ? -9.765 -15.405 -6.708 1.00 86.94 97 LYS A CA 1
ATOM 789 C C . LYS A 1 97 ? -10.172 -15.758 -8.141 1.00 86.94 97 LYS A C 1
ATOM 791 O O . LYS A 1 97 ? -10.221 -16.936 -8.481 1.00 86.94 97 LYS A O 1
ATOM 796 N N . THR A 1 98 ? -10.505 -14.760 -8.957 1.00 88.06 98 THR A N 1
ATOM 797 C CA . THR A 1 98 ? -10.923 -14.942 -10.349 1.00 88.06 98 THR A CA 1
ATOM 798 C C . THR A 1 98 ? -9.777 -14.573 -11.284 1.00 88.06 98 THR A C 1
ATOM 800 O O . THR A 1 98 ? -9.052 -13.612 -11.038 1.00 88.06 98 THR A O 1
ATOM 803 N N . VAL A 1 99 ? -9.630 -15.316 -12.381 1.00 87.25 99 VAL A N 1
ATOM 804 C CA . VAL A 1 99 ? -8.703 -14.950 -13.457 1.00 87.25 99 VAL A CA 1
ATOM 805 C C . VAL A 1 99 ? -9.330 -13.827 -14.280 1.00 87.25 99 VAL A C 1
ATOM 807 O O . VAL A 1 99 ? -10.403 -14.004 -14.862 1.00 87.25 99 VAL A O 1
ATOM 810 N N . TYR A 1 100 ? -8.661 -12.678 -14.346 1.00 89.50 100 TYR A N 1
ATOM 811 C CA . TYR A 1 100 ? -9.080 -11.550 -15.177 1.00 89.50 100 TYR A CA 1
ATOM 812 C C . TYR A 1 100 ? -8.121 -11.303 -16.342 1.00 89.50 100 TYR A C 1
ATOM 814 O O . TYR A 1 100 ? -7.025 -11.851 -16.411 1.00 89.50 100 TYR A O 1
ATOM 822 N N . LYS A 1 101 ? -8.545 -10.443 -17.273 1.00 90.00 101 LYS A N 1
ATOM 823 C CA . LYS A 1 101 ? -7.659 -9.904 -18.311 1.00 90.00 101 LYS A CA 1
ATOM 824 C C . LYS A 1 101 ? -6.606 -8.995 -17.682 1.00 90.00 101 LYS A C 1
ATOM 826 O O . LYS A 1 101 ? -6.892 -8.316 -16.700 1.00 90.00 101 LYS A O 1
ATOM 831 N N . GLU A 1 102 ? -5.444 -8.901 -18.319 1.00 84.00 102 GLU A N 1
ATOM 832 C CA . GLU A 1 102 ? -4.346 -8.013 -17.914 1.00 84.00 102 GLU A CA 1
ATOM 833 C C . GLU A 1 102 ? -4.814 -6.574 -17.647 1.00 84.00 102 GLU A C 1
ATOM 835 O O . GLU A 1 102 ? -4.484 -5.993 -16.618 1.00 84.00 102 GLU A O 1
ATOM 840 N N . SER A 1 103 ? -5.697 -6.037 -18.498 1.00 87.25 103 SER A N 1
ATOM 841 C CA . SER A 1 103 ? -6.266 -4.693 -18.333 1.00 87.25 103 SER A CA 1
ATOM 842 C C . SER A 1 103 ? -6.936 -4.473 -16.973 1.00 87.25 103 SER A C 1
ATOM 844 O O . SER A 1 103 ? -6.915 -3.367 -16.447 1.00 87.25 103 SER A O 1
ATOM 846 N N . TRP A 1 104 ? -7.532 -5.515 -16.389 1.00 90.94 104 TRP A N 1
ATOM 847 C CA . TRP A 1 104 ? -8.133 -5.434 -15.061 1.00 90.94 104 TRP A CA 1
ATOM 848 C C . TRP A 1 104 ? -7.064 -5.283 -13.977 1.00 90.94 104 TRP A C 1
ATOM 850 O O . TRP A 1 104 ? -7.212 -4.427 -13.107 1.00 90.94 104 TRP A O 1
ATOM 8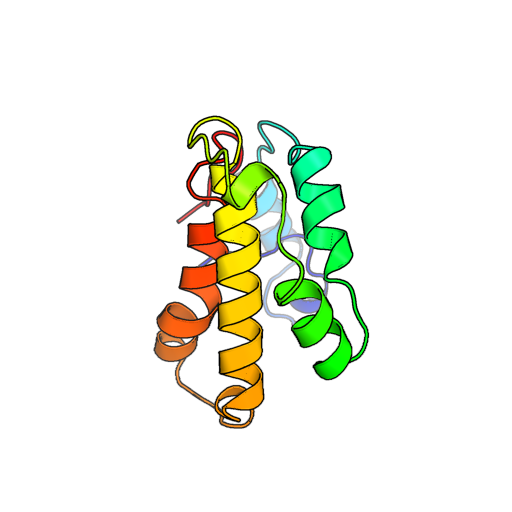60 N N . TYR A 1 105 ? -5.978 -6.061 -14.050 1.00 86.56 105 TYR A N 1
ATOM 861 C CA . TYR A 1 105 ? -4.853 -5.945 -13.118 1.00 86.56 105 TYR A CA 1
ATOM 862 C C . TYR A 1 105 ? -4.164 -4.587 -13.258 1.00 86.56 105 TYR A C 1
ATOM 864 O O . TYR A 1 105 ? -3.868 -3.957 -12.246 1.00 86.56 105 TYR A O 1
ATOM 872 N N . ASN A 1 106 ? -4.019 -4.082 -14.485 1.00 84.62 106 ASN A N 1
ATOM 873 C CA . ASN A 1 106 ? -3.460 -2.753 -14.740 1.00 84.62 106 ASN A CA 1
ATOM 874 C C . ASN A 1 106 ? -4.263 -1.653 -14.026 1.00 84.62 106 ASN A C 1
ATOM 876 O O . ASN A 1 106 ? -3.690 -0.795 -13.365 1.00 84.62 106 ASN A O 1
ATOM 880 N N . THR A 1 107 ? -5.597 -1.713 -14.076 1.00 84.44 107 THR A N 1
ATOM 881 C CA . THR A 1 107 ? -6.469 -0.705 -13.445 1.00 84.44 107 THR A CA 1
ATOM 882 C C . THR A 1 107 ? -6.708 -0.910 -11.943 1.00 84.44 107 THR A C 1
ATOM 884 O O . THR A 1 107 ? -7.181 0.005 -11.275 1.00 84.44 107 THR A O 1
ATOM 887 N N . ARG A 1 108 ? -6.502 -2.115 -11.399 1.00 86.12 108 ARG A N 1
ATOM 888 C CA . ARG A 1 108 ? -6.901 -2.448 -10.012 1.00 86.12 108 ARG A CA 1
ATOM 889 C C . ARG A 1 108 ? -5.740 -2.771 -9.084 1.00 86.12 108 ARG A C 1
ATOM 891 O O . ARG A 1 108 ? -5.935 -2.724 -7.874 1.00 86.12 108 ARG A O 1
ATOM 898 N N . VAL A 1 109 ? -4.587 -3.135 -9.634 1.00 86.88 109 VAL A N 1
ATOM 899 C CA . VAL A 1 109 ? -3.389 -3.512 -8.880 1.00 86.88 109 VAL A CA 1
ATOM 900 C C . VAL A 1 109 ? -2.252 -2.568 -9.239 1.00 86.88 109 VAL A C 1
ATOM 902 O O . VAL A 1 109 ? -1.779 -1.852 -8.363 1.00 86.88 109 VAL A O 1
ATOM 905 N N . TRP A 1 110 ? -1.869 -2.507 -10.516 1.00 84.00 110 TRP A N 1
ATOM 906 C CA . TRP A 1 110 ? -0.710 -1.717 -10.938 1.00 84.00 110 TRP A CA 1
ATOM 907 C C . TRP A 1 110 ? -0.911 -0.223 -10.742 1.00 84.00 110 TRP A C 1
ATOM 909 O O . TRP A 1 110 ? -0.044 0.413 -10.163 1.00 84.00 110 TRP A O 1
ATOM 919 N N . SER A 1 111 ? -2.092 0.311 -11.068 1.00 83.44 111 SER A N 1
ATOM 920 C CA . SER A 1 111 ? -2.369 1.732 -10.844 1.00 83.44 111 SER A CA 1
ATOM 921 C C . SER A 1 111 ? -2.183 2.165 -9.388 1.00 83.44 111 SER A C 1
ATOM 923 O O . SER A 1 111 ? -1.841 3.309 -9.157 1.00 83.44 111 SER A O 1
ATOM 925 N N . LEU A 1 112 ? -2.416 1.278 -8.409 1.00 85.25 112 LEU A N 1
ATOM 926 C CA . LEU A 1 112 ? -2.202 1.590 -6.992 1.00 85.25 112 LEU A CA 1
ATOM 927 C C . LEU A 1 112 ? -0.708 1.616 -6.631 1.00 85.25 112 LEU A C 1
ATOM 929 O O . LEU A 1 112 ? -0.291 2.445 -5.827 1.00 85.25 112 LEU A O 1
ATOM 933 N N . ILE A 1 113 ? 0.083 0.710 -7.218 1.00 81.06 113 ILE A N 1
ATOM 934 C CA . ILE A 1 113 ? 1.542 0.633 -7.025 1.00 81.06 113 ILE A CA 1
ATOM 935 C C . ILE A 1 113 ? 2.240 1.801 -7.716 1.00 81.06 113 ILE A C 1
ATOM 937 O O . ILE A 1 113 ? 3.222 2.306 -7.190 1.00 81.06 113 ILE A O 1
ATOM 941 N N . ASP A 1 114 ? 1.736 2.241 -8.863 1.00 74.06 114 ASP A N 1
ATOM 942 C CA . ASP A 1 114 ? 2.288 3.404 -9.549 1.00 74.06 114 ASP A CA 1
ATOM 943 C C . ASP A 1 114 ? 2.047 4.662 -8.705 1.00 74.06 114 ASP A C 1
ATOM 945 O O . ASP A 1 114 ? 2.984 5.394 -8.399 1.00 74.06 114 ASP A O 1
ATOM 949 N N . THR A 1 115 ? 0.813 4.855 -8.222 1.00 74.12 115 THR A N 1
ATOM 950 C CA . THR A 1 115 ? 0.433 6.094 -7.526 1.00 74.12 115 THR A CA 1
ATOM 951 C C . THR A 1 115 ? 1.032 6.257 -6.132 1.00 74.12 115 THR A C 1
ATOM 953 O O . THR A 1 115 ? 1.164 7.377 -5.653 1.00 74.12 115 THR A O 1
ATOM 956 N N . ILE A 1 116 ? 1.399 5.166 -5.446 1.00 75.94 116 ILE A N 1
ATOM 957 C CA . ILE A 1 116 ? 1.960 5.246 -4.082 1.00 75.94 116 ILE A CA 1
ATOM 958 C C . ILE A 1 116 ? 3.327 5.956 -4.044 1.00 75.94 116 ILE A C 1
ATOM 960 O O . ILE A 1 116 ? 3.746 6.423 -2.987 1.00 75.94 116 ILE A O 1
ATOM 964 N N . PHE A 1 117 ? 4.017 6.021 -5.186 1.00 72.00 117 PHE A N 1
ATOM 965 C CA . PHE A 1 117 ? 5.356 6.588 -5.323 1.00 72.00 117 PHE A CA 1
ATOM 966 C C . PHE A 1 117 ? 5.406 7.749 -6.326 1.00 72.00 117 PHE A C 1
ATOM 968 O O . PHE A 1 117 ? 6.501 8.124 -6.737 1.00 72.00 117 PHE A O 1
ATOM 975 N N . ASP A 1 118 ? 4.255 8.320 -6.704 1.00 68.88 118 ASP A N 1
ATOM 976 C CA . ASP A 1 118 ? 4.167 9.395 -7.709 1.00 68.88 118 ASP A CA 1
ATOM 977 C C . ASP A 1 118 ? 5.040 10.619 -7.354 1.00 68.88 118 ASP A C 1
ATOM 979 O O . ASP A 1 118 ? 5.588 11.260 -8.250 1.00 68.88 118 ASP A O 1
ATOM 983 N N . ASP A 1 119 ? 5.227 10.898 -6.060 1.00 67.56 119 ASP A N 1
ATOM 984 C CA . ASP A 1 119 ? 5.993 12.048 -5.557 1.00 67.56 119 ASP A CA 1
ATOM 985 C C . ASP A 1 119 ? 7.457 11.719 -5.208 1.00 67.56 119 ASP A C 1
ATOM 987 O O . ASP A 1 119 ? 8.245 12.608 -4.866 1.00 67.56 119 ASP A O 1
ATOM 991 N N . LEU A 1 120 ? 7.875 10.453 -5.327 1.00 69.06 120 LEU A N 1
ATOM 992 C CA . LEU A 1 120 ? 9.277 10.091 -5.152 1.00 69.06 120 LEU A CA 1
ATOM 993 C C . LEU A 1 120 ? 10.052 10.449 -6.425 1.00 69.06 120 LEU A C 1
ATOM 995 O O . LEU A 1 120 ? 10.161 9.640 -7.343 1.00 69.06 120 LEU A O 1
ATOM 999 N N . GLU A 1 121 ? 10.671 11.637 -6.439 1.00 58.72 121 GLU A N 1
ATOM 1000 C CA . GLU A 1 121 ? 11.516 12.141 -7.545 1.00 58.72 121 GLU A CA 1
ATOM 1001 C C . GLU A 1 121 ? 12.582 11.134 -8.022 1.00 58.72 121 GLU A C 1
ATOM 1003 O O . GLU A 1 121 ? 13.061 11.201 -9.155 1.00 58.72 121 GLU A O 1
ATOM 1008 N N . SER A 1 122 ? 12.974 10.196 -7.156 1.00 54.03 122 SER A N 1
ATOM 1009 C CA . SER A 1 122 ? 13.985 9.184 -7.440 1.00 54.03 122 SER A CA 1
ATOM 1010 C C . SER A 1 122 ? 13.475 7.889 -8.059 1.00 54.03 122 SER A C 1
ATOM 1012 O O . SER A 1 122 ? 14.291 7.097 -8.546 1.00 54.03 122 SER A O 1
ATOM 1014 N N . LEU A 1 123 ? 12.162 7.660 -8.041 1.00 57.25 123 LEU A N 1
ATOM 1015 C CA . LEU A 1 123 ? 11.521 6.552 -8.730 1.00 57.25 123 LEU A CA 1
ATOM 1016 C C . LEU A 1 123 ? 11.110 7.053 -10.116 1.00 57.25 123 LEU A C 1
ATOM 1018 O O . LEU A 1 123 ? 9.982 7.476 -10.351 1.00 57.25 123 LEU A O 1
ATOM 1022 N N . GLN A 1 124 ? 12.032 6.981 -11.080 1.00 50.19 124 GLN A N 1
ATOM 1023 C CA . GLN A 1 124 ? 11.592 6.954 -12.471 1.00 50.19 124 GLN A CA 1
ATOM 1024 C C . GLN A 1 124 ? 10.829 5.648 -12.680 1.00 50.19 124 GLN A C 1
ATOM 1026 O O . GLN A 1 124 ? 11.419 4.599 -12.940 1.00 50.19 124 GLN A O 1
ATOM 1031 N N . VAL A 1 125 ? 9.504 5.706 -12.549 1.00 46.25 125 VAL A N 1
ATOM 1032 C CA . VAL A 1 125 ? 8.634 4.659 -13.074 1.00 46.25 125 VAL A CA 1
ATOM 1033 C C . VAL A 1 125 ? 8.832 4.683 -14.585 1.00 46.25 125 VAL A C 1
ATOM 1035 O O . VAL A 1 125 ? 8.366 5.589 -15.279 1.00 46.25 125 VAL A O 1
ATOM 1038 N N . VAL A 1 126 ? 9.604 3.723 -15.094 1.00 40.34 126 VAL A N 1
ATOM 1039 C CA . VAL A 1 126 ? 9.751 3.505 -16.532 1.00 40.34 126 VAL A CA 1
ATOM 1040 C C . VAL A 1 126 ? 8.382 3.054 -17.041 1.00 40.34 126 VAL A C 1
ATOM 1042 O O . VAL A 1 126 ? 8.007 1.897 -16.867 1.00 40.34 126 VAL A O 1
ATOM 1045 N N . ARG A 1 127 ? 7.607 3.993 -17.592 1.00 37.31 127 ARG A N 1
ATOM 1046 C CA . ARG A 1 127 ? 6.326 3.721 -18.260 1.00 37.31 127 ARG A CA 1
ATOM 1047 C C . ARG A 1 127 ? 6.547 3.035 -19.606 1.00 37.31 127 ARG A C 1
ATOM 1049 O O . ARG A 1 127 ? 7.421 3.513 -20.362 1.00 37.31 127 ARG A O 1
#

Radius of gyration: 17.79 Å; chains: 1; bounding box: 37×40×39 Å

Sequence (127 aa):
MILDLEDKNYLQEGVFAEAGIEDMKVKNPIQFISPIPGKLVTYINTFNLTNVKDLRAELLKAQDWEINYSTDKNHDLDWAKHTIHSFVRLYESGNLKTVYKESWYNTRVWSLIDTIFDDLESLQVVR

Foldseek 3Di:
DDDPLPPCVCVVVVVDDPVRSVVVCVVDPDDQPDDDPPVLVVLLVVCVDDDLVVNVVSLPDDDPCVVVPDCVPCVLVVLSSVLSVLVSVCVVVCVVVDDDDPVVCCVRPVVSVCVSCVPVPRDPPPD

Organism: Rhizopus oryzae (NCBI:txid64495)

pLDDT: mean 83.69, std 12.95, range [37.31, 96.75]

Secondary structure (DSSP, 8-state):
----TT-THHHHTTSS-HHHHHHHHHHS-----SPPPHHHHHHHHTT--SSHHHHHHHHTS--HHHHS--HHHHHHHHHHHHHHHHHHHHHHTTGGGS---HHHHIIIIIHHHHHTTTT-TT-----